Protein AF-A0A960YBV6-F1 (afdb_monomer_lite)

Secondary structure (DSSP, 8-state):
-EEEEPPTTGGGS-GGG---HHHHHHHHHHHSSS-EEEESSHHHHHHHHHHHGGGGTTS---------S-STTTHHHHHHHHHHHHHT-

Radius of gyration: 14.49 Å; chains: 1; bounding box: 29×20×46 Å

pLDDT: mean 86.39, std 9.7, range [46.44, 95.25]

Structure (mmCIF, N/CA/C/O backbone):
data_AF-A0A960YBV6-F1
#
_entry.id   AF-A0A960YBV6-F1
#
loop_
_atom_site.group_PDB
_atom_site.id
_atom_site.type_symbol
_atom_site.label_atom_id
_atom_site.label_alt_id
_atom_site.label_comp_id
_atom_site.label_asym_id
_atom_site.label_entity_id
_atom_site.label_seq_id
_atom_site.pdbx_PDB_ins_code
_atom_site.Cartn_x
_atom_site.Cartn_y
_atom_site.Cartn_z
_atom_site.occupancy
_atom_site.B_iso_or_equiv
_atom_site.a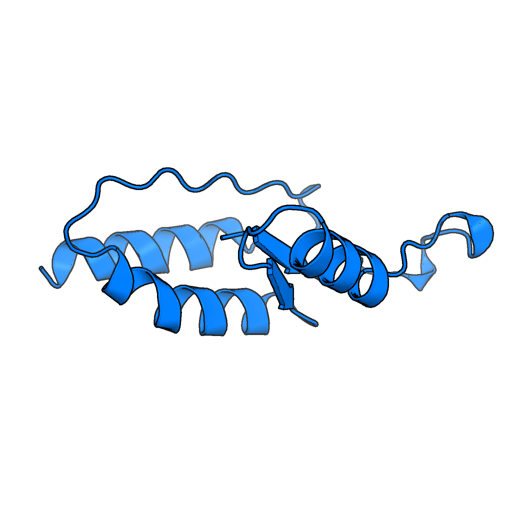uth_seq_id
_atom_site.auth_comp_id
_atom_site.auth_asym_id
_atom_site.auth_atom_id
_atom_site.pdbx_PDB_model_num
ATOM 1 N N . GLU A 1 1 ? -10.481 1.115 1.455 1.00 91.00 1 GLU A N 1
ATOM 2 C CA . GLU A 1 1 ? -9.210 1.757 1.053 1.00 91.00 1 GLU A CA 1
ATOM 3 C C . GLU A 1 1 ? -8.561 0.998 -0.096 1.00 91.00 1 GLU A C 1
ATOM 5 O O . GLU A 1 1 ? -8.633 -0.226 -0.112 1.00 91.00 1 GLU A O 1
ATOM 10 N N . VAL A 1 2 ? -7.911 1.697 -1.026 1.00 94.50 2 VAL A N 1
ATOM 11 C CA . VAL A 1 2 ? -7.034 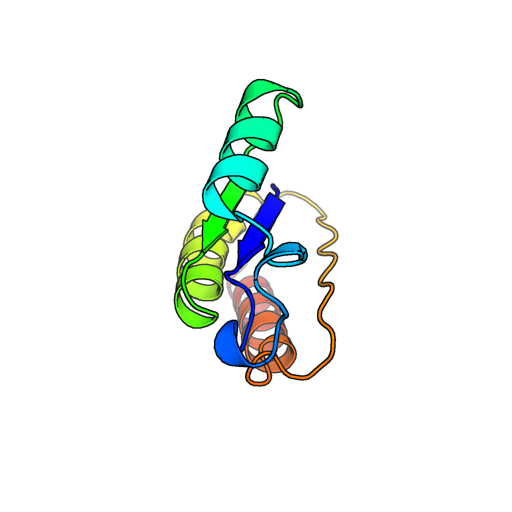1.108 -2.051 1.00 94.50 2 VAL A CA 1
ATOM 12 C C . VAL A 1 2 ? -5.691 1.825 -2.006 1.00 94.50 2 VAL A C 1
ATOM 14 O O . VAL A 1 2 ? -5.644 3.047 -2.075 1.00 94.50 2 VAL A O 1
ATOM 17 N N . PHE A 1 3 ? -4.589 1.091 -1.935 1.00 93.62 3 PHE A N 1
ATOM 18 C CA . PHE A 1 3 ? -3.249 1.670 -2.012 1.00 93.62 3 PHE A CA 1
ATOM 19 C C . PHE A 1 3 ? -2.546 1.095 -3.229 1.00 93.62 3 PHE A C 1
ATOM 21 O O . PHE A 1 3 ? -2.534 -0.120 -3.411 1.00 93.62 3 PHE A O 1
ATOM 28 N N . ILE A 1 4 ? -1.983 1.961 -4.067 1.00 92.88 4 ILE A N 1
ATOM 29 C CA . ILE A 1 4 ? -1.257 1.535 -5.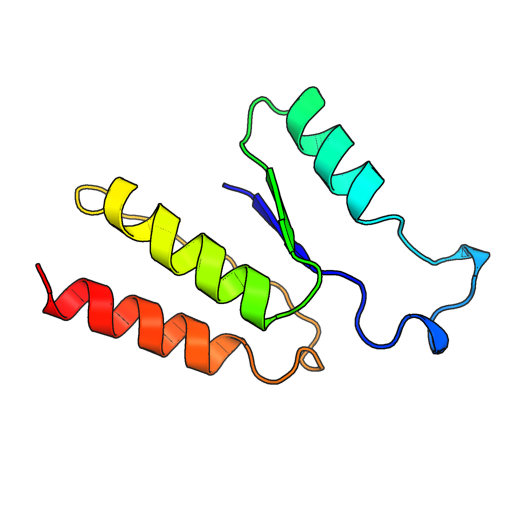262 1.00 92.88 4 ILE A CA 1
ATOM 30 C C . ILE A 1 4 ? 0.109 2.178 -5.241 1.00 92.88 4 ILE A C 1
ATOM 32 O O . ILE A 1 4 ? 0.241 3.394 -5.073 1.00 92.88 4 ILE A O 1
ATOM 36 N N . THR A 1 5 ? 1.113 1.332 -5.396 1.00 90.44 5 THR A N 1
ATOM 37 C CA . THR A 1 5 ? 2.498 1.744 -5.436 1.00 90.44 5 THR A CA 1
ATOM 38 C C . THR A 1 5 ? 3.006 1.916 -6.858 1.00 90.44 5 THR A C 1
ATOM 40 O O . THR A 1 5 ? 2.442 1.350 -7.797 1.00 90.44 5 THR A O 1
ATOM 43 N N . GLU A 1 6 ? 4.078 2.686 -7.026 1.00 89.62 6 GLU A N 1
ATOM 44 C CA . GLU A 1 6 ? 4.725 2.803 -8.330 1.00 89.62 6 GLU A CA 1
ATOM 45 C C . GLU A 1 6 ? 5.316 1.461 -8.801 1.00 89.62 6 GLU A C 1
ATOM 47 O O . GLU A 1 6 ? 5.645 0.575 -8.002 1.00 89.62 6 GLU A O 1
ATOM 52 N N . VAL A 1 7 ? 5.444 1.290 -10.121 1.00 84.56 7 VAL A N 1
ATOM 53 C CA . VAL A 1 7 ? 5.965 0.050 -10.703 1.00 84.56 7 VAL A CA 1
ATOM 54 C C . VAL A 1 7 ? 7.443 -0.116 -10.353 1.00 84.56 7 VAL A C 1
ATOM 56 O O . VAL A 1 7 ? 8.295 0.680 -10.755 1.00 84.56 7 VAL A O 1
ATOM 59 N N . PHE A 1 8 ? 7.765 -1.204 -9.650 1.00 80.25 8 PHE A N 1
ATOM 60 C CA . PHE A 1 8 ? 9.147 -1.529 -9.315 1.00 80.25 8 PHE A CA 1
ATOM 61 C C . PHE A 1 8 ? 9.991 -1.712 -10.584 1.00 80.25 8 PHE A C 1
ATOM 63 O O . PHE A 1 8 ? 9.655 -2.510 -11.458 1.00 80.25 8 PHE A O 1
ATOM 70 N N . ASN A 1 9 ? 11.111 -0.989 -10.663 1.00 79.69 9 ASN A N 1
ATOM 71 C CA . ASN A 1 9 ? 12.033 -1.012 -11.799 1.00 79.69 9 ASN A CA 1
ATOM 72 C C . ASN A 1 9 ? 11.336 -0.787 -13.155 1.00 79.69 9 ASN A C 1
ATOM 74 O O . ASN A 1 9 ? 11.453 -1.590 -14.083 1.00 79.69 9 ASN A O 1
ATOM 78 N N . ILE A 1 10 ? 10.642 0.347 -13.283 1.00 84.56 10 ILE A N 1
ATOM 79 C CA . ILE A 1 10 ? 9.936 0.775 -14.502 1.00 84.56 10 ILE A CA 1
ATOM 80 C C . ILE A 1 10 ? 10.792 0.702 -15.781 1.00 84.56 10 ILE A C 1
ATOM 82 O O . ILE A 1 10 ? 10.271 0.543 -16.884 1.00 84.56 10 ILE A O 1
ATOM 86 N N . ASN A 1 11 ? 12.120 0.770 -15.649 1.00 85.50 11 ASN A N 1
ATOM 87 C CA . ASN A 1 11 ? 13.057 0.656 -16.764 1.00 85.50 11 ASN A CA 1
ATOM 88 C C . ASN A 1 11 ? 13.063 -0.734 -17.412 1.00 85.50 11 ASN A C 1
ATOM 90 O O . ASN A 1 11 ? 13.298 -0.821 -18.615 1.00 85.50 11 ASN A O 1
ATOM 94 N N . LYS A 1 12 ? 12.728 -1.792 -16.665 1.00 85.88 12 LYS A N 1
ATOM 95 C CA . LYS A 1 12 ? 12.534 -3.149 -17.198 1.00 85.88 12 LYS A CA 1
ATOM 96 C C . LYS A 1 12 ? 11.184 -3.344 -17.895 1.00 85.88 12 LYS A C 1
ATOM 98 O O . LYS A 1 12 ? 10.968 -4.385 -18.507 1.00 85.88 12 LYS A O 1
ATOM 103 N N . VAL A 1 13 ? 10.286 -2.360 -17.821 1.00 85.19 13 VAL A N 1
ATOM 104 C CA . VAL A 1 13 ? 8.968 -2.413 -18.461 1.00 85.19 13 VAL A CA 1
ATOM 105 C C . VAL A 1 13 ? 9.013 -1.655 -19.795 1.00 85.19 13 VAL A C 1
ATOM 107 O O . VAL A 1 13 ? 9.382 -0.467 -19.806 1.00 85.19 13 VAL A O 1
ATOM 110 N N . PRO A 1 14 ? 8.629 -2.293 -20.920 1.00 91.81 14 PRO A N 1
ATOM 111 C CA . PRO A 1 14 ? 8.498 -1.627 -22.214 1.00 91.81 14 PRO A CA 1
ATOM 112 C C . PRO A 1 14 ? 7.628 -0.373 -22.113 1.00 91.81 14 PRO A C 1
ATOM 114 O O . PRO A 1 14 ? 6.583 -0.396 -21.467 1.00 91.81 14 PRO A O 1
ATOM 117 N N . ARG A 1 15 ? 8.042 0.736 -22.743 1.00 90.12 15 ARG A N 1
ATOM 118 C CA . ARG A 1 15 ? 7.376 2.047 -22.581 1.00 90.12 15 ARG A CA 1
ATOM 119 C C . ARG A 1 15 ? 5.875 2.011 -22.879 1.00 90.12 15 ARG A C 1
ATOM 121 O O . ARG A 1 15 ? 5.114 2.650 -22.166 1.00 90.12 15 ARG A O 1
ATOM 128 N N .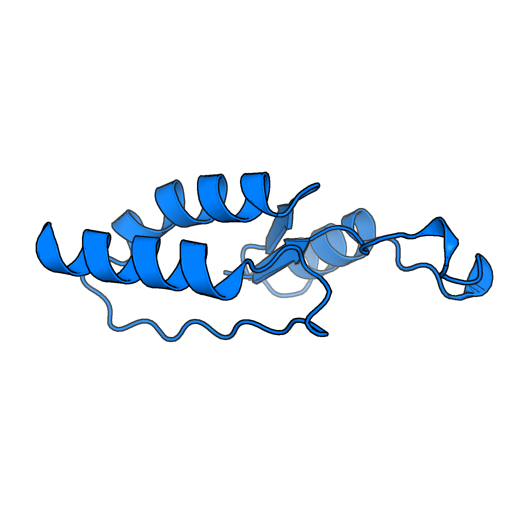 ASN A 1 16 ? 5.464 1.252 -23.891 1.00 91.81 16 ASN A N 1
ATOM 129 C CA . ASN A 1 16 ? 4.065 1.075 -24.294 1.00 91.81 16 ASN A CA 1
ATOM 130 C C . ASN A 1 16 ? 3.228 0.238 -23.309 1.00 91.81 16 ASN A C 1
ATOM 132 O O . ASN A 1 16 ? 2.007 0.250 -23.402 1.00 91.81 16 ASN A O 1
ATOM 136 N N . MET A 1 17 ? 3.867 -0.478 -22.384 1.00 88.75 17 MET A N 1
ATOM 137 C CA . MET A 1 17 ? 3.219 -1.281 -21.343 1.00 88.75 17 MET A CA 1
ATOM 138 C C . MET A 1 17 ? 3.303 -0.632 -19.956 1.00 88.75 17 MET A C 1
ATOM 140 O O . MET A 1 17 ? 2.775 -1.178 -18.988 1.00 88.75 17 MET A O 1
ATOM 144 N N . ARG A 1 18 ? 3.983 0.515 -19.824 1.00 90.44 18 ARG A N 1
ATOM 145 C CA . ARG A 1 18 ? 4.106 1.210 -18.539 1.00 90.44 18 ARG A CA 1
ATOM 146 C C . ARG A 1 18 ? 2.751 1.752 -18.115 1.00 90.44 18 ARG A C 1
ATOM 148 O O . ARG A 1 18 ? 2.100 2.487 -18.854 1.00 90.44 18 ARG A O 1
ATOM 155 N N . LEU A 1 19 ? 2.363 1.406 -16.897 1.00 89.81 19 LEU A N 1
ATOM 156 C CA . LEU A 1 19 ? 1.168 1.940 -16.270 1.00 89.81 19 LEU A CA 1
ATOM 157 C C . LEU A 1 19 ? 1.461 3.330 -15.703 1.00 89.81 19 LEU A C 1
ATOM 159 O O . LEU A 1 19 ? 2.515 3.561 -15.120 1.00 89.81 19 LEU A O 1
ATOM 163 N N . ASP A 1 20 ? 0.505 4.244 -15.847 1.00 91.94 20 ASP A N 1
ATOM 164 C CA . ASP A 1 20 ? 0.519 5.533 -15.153 1.00 91.94 20 ASP A CA 1
ATOM 165 C C . ASP A 1 20 ? -0.260 5.376 -13.844 1.00 91.94 20 ASP A C 1
ATOM 167 O O . ASP A 1 20 ? -1.485 5.541 -13.788 1.00 91.94 20 ASP A O 1
ATOM 171 N N . VAL A 1 21 ? 0.451 4.989 -12.785 1.00 93.12 21 VAL A N 1
ATOM 172 C CA . VAL A 1 21 ? -0.154 4.649 -11.491 1.00 93.12 21 VAL A CA 1
ATOM 173 C C . VAL A 1 21 ? -0.886 5.847 -10.880 1.00 93.12 21 VAL A C 1
ATOM 175 O O . VAL A 1 21 ? -1.955 5.686 -10.279 1.00 93.12 21 VAL A O 1
ATOM 178 N N . LYS A 1 22 ? -0.385 7.071 -11.091 1.00 93.62 22 LYS A N 1
ATOM 179 C CA . LYS A 1 22 ? -1.050 8.306 -10.646 1.00 93.62 22 LYS A CA 1
ATOM 180 C C . LYS A 1 22 ? -2.403 8.482 -11.331 1.00 93.62 22 LYS A C 1
ATOM 182 O O . LYS A 1 22 ? -3.397 8.757 -10.650 1.00 93.62 22 LYS A O 1
ATOM 187 N N . LYS A 1 23 ? -2.480 8.287 -12.654 1.00 94.75 23 LYS A N 1
ATOM 188 C CA . LYS A 1 23 ? -3.759 8.328 -13.385 1.00 94.75 23 LYS A CA 1
ATOM 189 C C . LYS A 1 23 ? -4.708 7.225 -12.943 1.00 94.75 23 LYS A C 1
ATOM 191 O O . LYS A 1 23 ? -5.880 7.524 -12.732 1.00 94.75 23 LYS A O 1
ATOM 196 N N . ILE A 1 24 ? -4.221 5.998 -12.751 1.00 94.44 24 ILE A N 1
ATOM 197 C CA . ILE A 1 24 ? -5.038 4.873 -12.266 1.00 94.44 24 ILE A CA 1
ATOM 198 C C . ILE A 1 24 ? -5.633 5.207 -10.897 1.00 94.44 24 ILE A C 1
ATOM 200 O O . ILE A 1 24 ? -6.846 5.145 -10.713 1.00 94.44 24 ILE A O 1
ATOM 204 N N . THR A 1 25 ? -4.802 5.659 -9.958 1.00 94.50 25 THR A N 1
ATOM 205 C CA . THR A 1 25 ? -5.250 6.036 -8.610 1.00 94.50 25 THR A CA 1
ATOM 206 C C . THR A 1 25 ? -6.298 7.149 -8.666 1.00 94.50 25 THR A C 1
ATOM 208 O O . THR A 1 25 ? -7.325 7.078 -7.992 1.00 94.50 25 THR A O 1
ATOM 211 N N . LYS A 1 26 ? -6.075 8.179 -9.494 1.00 93.81 26 LYS A N 1
ATOM 212 C CA . LYS A 1 26 ? -7.032 9.279 -9.684 1.00 93.81 26 LYS A CA 1
ATOM 213 C C . LYS A 1 26 ? -8.349 8.792 -10.295 1.00 93.81 26 LYS A C 1
ATOM 215 O O . LYS A 1 26 ? -9.409 9.259 -9.883 1.00 93.81 26 LYS A O 1
ATOM 220 N N . ALA A 1 27 ? -8.291 7.868 -11.251 1.00 94.69 27 ALA A N 1
ATOM 221 C CA . ALA A 1 27 ? -9.474 7.279 -11.865 1.00 94.69 27 ALA A CA 1
ATOM 222 C C . ALA A 1 27 ? -10.295 6.471 -10.851 1.00 94.69 27 ALA A C 1
ATOM 224 O O . ALA A 1 27 ? -11.508 6.644 -10.809 1.00 94.69 27 ALA A O 1
ATOM 225 N N . ILE A 1 28 ? -9.651 5.677 -9.989 1.00 94.25 28 ILE A N 1
ATOM 226 C CA . ILE A 1 28 ? -10.326 4.937 -8.908 1.00 94.25 28 ILE A CA 1
ATOM 227 C C . ILE A 1 28 ? -11.038 5.913 -7.968 1.00 94.25 28 ILE A C 1
ATOM 229 O O . ILE A 1 28 ? -12.250 5.811 -7.799 1.00 94.25 28 ILE A O 1
ATOM 233 N N . LYS A 1 29 ? -10.334 6.936 -7.457 1.00 91.75 29 LYS A N 1
ATOM 234 C CA . LYS A 1 29 ? -10.953 7.969 -6.600 1.00 91.75 29 LYS A CA 1
ATOM 235 C C . LYS A 1 29 ? -12.210 8.568 -7.222 1.00 91.75 29 LYS A C 1
ATOM 237 O O . LYS A 1 29 ? -13.201 8.773 -6.534 1.00 91.75 29 LYS A O 1
ATOM 242 N N . ARG A 1 30 ? -12.143 8.887 -8.518 1.00 93.12 30 ARG A N 1
ATOM 243 C CA . ARG A 1 30 ? -13.236 9.545 -9.236 1.00 93.12 30 ARG A CA 1
ATOM 244 C C . ARG A 1 30 ? -14.408 8.605 -9.506 1.00 93.12 30 ARG A C 1
ATOM 246 O O . ARG A 1 30 ? -15.545 9.057 -9.486 1.00 93.12 30 ARG A O 1
ATOM 253 N N . ASN A 1 31 ? -14.134 7.338 -9.805 1.00 93.00 31 ASN A N 1
ATOM 254 C CA . ASN A 1 31 ? -15.126 6.449 -10.400 1.00 93.00 31 ASN A CA 1
ATOM 255 C C . ASN A 1 31 ? -15.757 5.465 -9.405 1.00 93.00 31 ASN A C 1
ATOM 257 O O . ASN A 1 31 ? -16.833 4.959 -9.700 1.00 93.00 31 ASN A O 1
ATOM 261 N N . SER A 1 32 ? -15.117 5.153 -8.271 1.00 82.25 32 SER A N 1
ATOM 262 C CA . SER A 1 32 ? -15.581 4.065 -7.396 1.00 82.25 32 SER A CA 1
ATOM 263 C C . SER A 1 32 ? -16.029 4.489 -5.997 1.00 82.25 32 SER A C 1
ATOM 265 O O . SER A 1 32 ? -16.349 3.617 -5.203 1.00 82.25 32 SER A O 1
ATOM 267 N N . ASN A 1 33 ? -16.054 5.788 -5.664 1.00 86.94 33 ASN A N 1
ATOM 268 C CA . ASN A 1 33 ? -16.320 6.308 -4.305 1.00 86.94 33 ASN A CA 1
ATOM 269 C C . ASN A 1 33 ? -15.484 5.629 -3.192 1.00 86.94 33 ASN A C 1
ATOM 271 O O . ASN A 1 33 ? -15.814 5.693 -2.011 1.00 86.94 33 ASN A O 1
ATOM 275 N N . ILE A 1 34 ? -14.394 4.957 -3.576 1.00 90.25 34 ILE A N 1
ATOM 276 C CA . ILE A 1 34 ? -13.473 4.271 -2.675 1.00 90.25 34 ILE A CA 1
ATOM 277 C C . ILE A 1 34 ? -12.256 5.182 -2.516 1.00 90.25 34 ILE A C 1
ATOM 279 O O . ILE A 1 34 ? -11.674 5.593 -3.529 1.00 90.25 34 ILE A O 1
ATOM 283 N N . PRO A 1 35 ? -11.823 5.477 -1.280 1.00 92.56 35 PRO A N 1
ATOM 284 C CA . PRO A 1 35 ? -10.580 6.196 -1.071 1.00 92.56 35 PRO A CA 1
ATOM 285 C C . PRO A 1 35 ? -9.408 5.389 -1.643 1.00 92.56 35 PRO A C 1
ATOM 287 O O . PRO A 1 35 ? -9.219 4.216 -1.310 1.00 92.56 35 PRO A O 1
ATOM 290 N N . ALA A 1 36 ? -8.641 6.016 -2.536 1.00 95.25 36 ALA A N 1
ATOM 291 C CA . ALA A 1 36 ? -7.456 5.417 -3.141 1.00 95.25 36 ALA A CA 1
ATOM 292 C C . ALA A 1 36 ? -6.207 6.254 -2.846 1.00 95.25 36 ALA A C 1
ATOM 294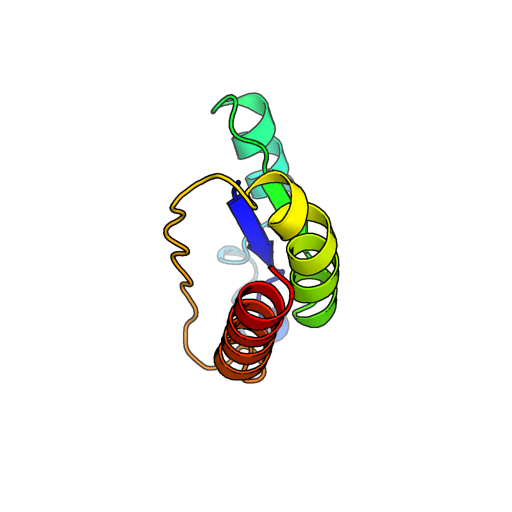 O O . ALA A 1 36 ? -6.274 7.476 -2.762 1.00 95.25 36 ALA A O 1
ATOM 295 N N . HIS A 1 37 ? -5.039 5.642 -2.722 1.00 94.69 37 HIS A N 1
ATOM 296 C CA . HIS A 1 37 ? -3.826 6.329 -2.292 1.00 94.69 37 HIS A CA 1
ATOM 297 C C . HIS A 1 37 ? -2.658 5.937 -3.177 1.00 94.69 37 HIS A C 1
ATOM 299 O O . HIS A 1 37 ? -2.296 4.767 -3.267 1.00 94.69 37 HIS A O 1
ATOM 305 N N . TYR A 1 38 ? -2.053 6.943 -3.802 1.00 94.31 38 TYR A N 1
ATOM 306 C CA . TYR A 1 38 ? -0.813 6.768 -4.541 1.00 94.31 38 TYR A CA 1
ATOM 307 C C . TYR A 1 38 ? 0.343 6.731 -3.544 1.00 94.31 38 TYR A C 1
ATOM 309 O O . TYR A 1 38 ? 0.439 7.611 -2.680 1.00 94.31 38 TYR A O 1
ATOM 317 N N . CYS A 1 39 ? 1.190 5.718 -3.673 1.00 92.19 39 CYS A N 1
ATOM 318 C CA . CYS A 1 39 ? 2.352 5.478 -2.833 1.00 92.19 39 CYS A CA 1
ATOM 319 C C . CYS A 1 39 ? 3.580 5.403 -3.747 1.00 92.19 39 CYS A C 1
ATOM 321 O O . CYS A 1 39 ? 3.735 4.456 -4.504 1.00 92.19 39 CYS A O 1
ATOM 323 N N . GLU A 1 40 ? 4.442 6.410 -3.736 1.00 88.75 40 GLU A N 1
ATOM 324 C CA . GLU A 1 40 ? 5.589 6.430 -4.654 1.00 88.75 40 GLU A CA 1
ATOM 325 C C . GLU A 1 40 ? 6.557 5.274 -4.385 1.00 88.75 40 GLU A C 1
ATOM 327 O O . GLU A 1 40 ? 7.014 4.608 -5.308 1.00 88.75 40 GLU A O 1
ATOM 332 N N . GLU A 1 41 ? 6.775 4.970 -3.108 1.00 85.94 41 GLU A N 1
ATOM 333 C CA . GLU A 1 41 ? 7.669 3.908 -2.661 1.00 85.94 41 GLU A CA 1
ATOM 334 C C . GLU A 1 41 ? 6.999 2.982 -1.634 1.00 85.94 41 GLU A C 1
ATOM 336 O O . GLU A 1 41 ? 6.032 3.383 -0.971 1.00 85.94 41 GLU A O 1
ATOM 341 N N . PRO A 1 42 ? 7.523 1.755 -1.440 1.00 83.62 42 PRO A N 1
ATOM 342 C CA . PRO A 1 42 ? 7.072 0.837 -0.393 1.00 83.62 42 PRO A CA 1
ATOM 343 C C . PRO A 1 42 ? 6.959 1.455 1.010 1.00 83.62 42 PRO A C 1
ATOM 345 O O . PRO A 1 42 ? 6.029 1.157 1.755 1.00 83.62 42 PRO A O 1
ATOM 348 N N . THR A 1 43 ? 7.883 2.338 1.376 1.00 87.12 43 THR A N 1
ATOM 349 C CA . THR A 1 43 ? 7.898 3.048 2.665 1.00 87.12 43 THR A CA 1
ATOM 350 C C . THR A 1 43 ? 6.693 3.976 2.810 1.00 87.12 43 THR A C 1
ATOM 352 O O . THR A 1 43 ? 6.009 3.949 3.832 1.00 87.12 43 THR A O 1
ATOM 355 N N . SER A 1 44 ? 6.350 4.714 1.752 1.00 90.25 44 SER A N 1
ATOM 356 C CA . SER A 1 44 ? 5.188 5.612 1.739 1.00 90.25 44 SER A CA 1
ATOM 357 C C . SER A 1 44 ? 3.854 4.874 1.924 1.00 90.25 44 SER A C 1
ATOM 359 O O . SER A 1 44 ? 2.921 5.421 2.518 1.00 90.25 44 SER A O 1
ATOM 361 N N . LEU A 1 45 ? 3.764 3.617 1.466 1.00 91.00 45 LEU A N 1
ATOM 362 C CA . LEU A 1 45 ? 2.620 2.742 1.729 1.00 91.00 45 LEU A CA 1
ATOM 363 C C . LEU A 1 45 ? 2.489 2.462 3.231 1.00 91.00 45 LEU A C 1
ATOM 365 O O . LEU A 1 45 ? 1.404 2.633 3.786 1.00 91.00 45 LEU A O 1
ATOM 369 N N . LEU A 1 46 ? 3.585 2.068 3.888 1.00 90.44 46 LEU A N 1
ATOM 370 C CA . LEU A 1 46 ? 3.597 1.754 5.320 1.00 90.44 46 LEU A CA 1
ATOM 371 C C . LEU A 1 46 ? 3.217 2.967 6.171 1.00 90.44 46 LEU A C 1
ATOM 373 O O . LEU A 1 46 ? 2.413 2.843 7.093 1.00 90.44 46 LEU A O 1
ATOM 377 N N . GLU A 1 47 ? 3.740 4.148 5.842 1.00 92.31 47 GLU A N 1
ATOM 378 C CA . GLU A 1 47 ? 3.408 5.386 6.552 1.00 92.31 47 GLU A CA 1
ATOM 379 C C . GLU A 1 47 ? 1.921 5.733 6.459 1.00 92.31 47 GLU A C 1
ATOM 381 O O . GLU A 1 47 ? 1.304 6.122 7.454 1.00 92.31 47 GLU A O 1
ATOM 386 N N . LYS A 1 48 ? 1.326 5.590 5.270 1.00 93.44 48 LYS A N 1
ATOM 387 C CA . LYS A 1 48 ? -0.107 5.833 5.068 1.00 93.44 48 LYS A CA 1
ATOM 388 C C . LYS A 1 48 ? -0.952 4.787 5.783 1.00 93.44 48 LYS A C 1
ATOM 390 O O . LYS A 1 48 ? -1.924 5.150 6.438 1.00 93.44 48 LYS A O 1
ATOM 395 N N . LEU A 1 49 ? -0.560 3.516 5.706 1.00 91.56 49 LEU A N 1
ATOM 396 C CA . LEU A 1 49 ? -1.256 2.429 6.383 1.00 91.56 49 LEU A CA 1
ATOM 397 C C . LEU A 1 49 ? -1.244 2.636 7.904 1.00 91.56 49 LEU A C 1
ATOM 399 O O . LEU A 1 49 ? -2.297 2.572 8.529 1.00 91.56 49 LEU A O 1
ATOM 403 N N . LYS A 1 50 ? -0.096 3.000 8.490 1.00 92.06 50 LYS A N 1
ATOM 404 C CA . LYS A 1 50 ? 0.034 3.299 9.926 1.00 92.06 50 LYS A CA 1
ATOM 405 C C . LYS A 1 50 ? -0.898 4.422 10.391 1.00 92.06 50 LYS A C 1
ATOM 407 O O . LYS A 1 50 ? -1.383 4.371 11.514 1.00 92.06 50 LYS A O 1
ATOM 412 N N . LYS A 1 51 ? -1.152 5.425 9.547 1.00 91.94 51 LYS A N 1
ATOM 413 C CA . LYS A 1 51 ? -2.078 6.528 9.859 1.00 91.94 51 LYS A CA 1
ATOM 414 C C . LYS A 1 51 ? -3.545 6.112 9.785 1.00 91.94 51 LYS A C 1
ATOM 416 O O . LYS A 1 51 ? -4.344 6.627 10.551 1.00 91.94 51 LYS A O 1
ATOM 421 N N . ILE A 1 52 ? -3.874 5.200 8.874 1.00 91.44 52 ILE A N 1
ATOM 422 C CA . ILE A 1 52 ? -5.253 4.810 8.566 1.00 91.44 52 ILE A CA 1
ATOM 423 C C . ILE A 1 52 ? -5.745 3.669 9.463 1.00 91.44 52 ILE A C 1
ATOM 425 O O . ILE A 1 52 ? -6.910 3.651 9.838 1.00 91.44 52 ILE A O 1
ATOM 429 N N . LEU A 1 53 ? -4.880 2.725 9.847 1.00 89.81 53 LEU A N 1
ATOM 430 C CA . LEU A 1 53 ? -5.269 1.576 10.679 1.00 89.81 53 LEU A CA 1
ATOM 431 C C . LEU A 1 53 ? -6.022 1.946 11.976 1.00 89.81 53 LEU A C 1
ATOM 433 O O . LEU A 1 53 ? -7.016 1.275 12.260 1.00 89.81 53 LEU A O 1
ATOM 437 N N . PRO A 1 54 ? -5.650 3.003 12.730 1.00 90.00 54 PRO A N 1
ATOM 438 C CA . P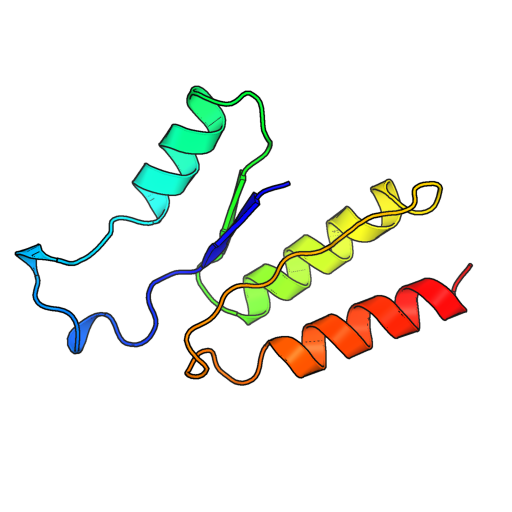RO A 1 54 ? -6.387 3.407 13.930 1.00 90.00 54 PRO A CA 1
ATOM 439 C C . PRO A 1 54 ? -7.870 3.728 13.689 1.00 90.00 54 PRO A C 1
ATOM 441 O O . PRO A 1 54 ? -8.701 3.470 14.563 1.00 90.00 54 PRO A O 1
ATOM 444 N N . GLU A 1 55 ? -8.225 4.227 12.498 1.00 90.81 55 GLU A N 1
ATOM 445 C CA . GLU A 1 55 ? -9.615 4.521 12.108 1.00 90.81 55 GLU A CA 1
ATOM 446 C C . GLU A 1 55 ? -10.482 3.250 12.061 1.00 90.81 55 GLU A C 1
ATOM 448 O O . GLU A 1 55 ? -11.699 3.308 12.232 1.00 90.81 55 GLU A O 1
ATOM 453 N N . TYR A 1 56 ? -9.850 2.085 11.901 1.00 89.31 56 TYR A N 1
ATOM 454 C CA . TYR A 1 56 ? -10.496 0.778 11.825 1.00 89.31 56 TYR A CA 1
ATOM 455 C C . TYR A 1 56 ? -10.377 -0.043 13.118 1.00 89.31 56 TYR A C 1
ATOM 457 O O . TYR A 1 56 ? -10.779 -1.202 13.128 1.00 89.31 56 TYR A O 1
ATOM 465 N N . SER A 1 57 ? -9.890 0.538 14.220 1.00 85.31 57 SER A N 1
ATOM 466 C CA . SER A 1 57 ? -9.641 -0.155 15.503 1.00 85.31 57 SER A CA 1
ATOM 467 C C . SER A 1 57 ? -10.837 -0.932 16.070 1.00 85.31 57 SER A C 1
ATOM 469 O O . SER A 1 57 ? -10.664 -1.933 16.757 1.00 85.31 57 SER A O 1
ATOM 471 N N . ARG A 1 58 ? -12.069 -0.508 15.767 1.00 87.06 58 ARG A N 1
ATOM 472 C CA . ARG A 1 58 ? -13.309 -1.175 16.211 1.00 87.06 58 ARG A CA 1
ATOM 473 C C . ARG A 1 58 ? -13.922 -2.110 15.165 1.00 87.06 58 ARG A C 1
ATOM 475 O O . ARG A 1 58 ? -15.033 -2.597 15.355 1.00 87.06 58 ARG A O 1
ATOM 482 N N . SER A 1 59 ? -13.233 -2.334 14.050 1.00 88.62 59 SER A N 1
ATOM 483 C CA . SER A 1 59 ? -13.723 -3.101 12.906 1.00 88.62 59 SER A CA 1
ATOM 484 C C . SER A 1 59 ? -12.851 -4.324 12.649 1.00 88.62 59 SER A C 1
ATOM 486 O O . SER A 1 59 ? -11.628 -4.268 12.731 1.00 88.62 59 SER A O 1
ATOM 488 N N . LYS A 1 60 ? -13.476 -5.435 12.249 1.00 87.75 60 LYS A N 1
ATOM 489 C CA . LYS A 1 60 ? -12.738 -6.552 11.650 1.00 87.75 60 LYS A CA 1
ATOM 490 C C . LYS A 1 60 ? -12.452 -6.204 10.196 1.00 87.75 60 LYS A C 1
ATOM 492 O O . LYS A 1 60 ? -13.383 -6.079 9.403 1.00 87.75 60 LYS A O 1
ATOM 497 N N . ILE A 1 61 ? -11.179 -6.040 9.857 1.00 89.56 61 ILE A N 1
ATOM 498 C CA . ILE A 1 61 ? -10.742 -5.704 8.500 1.00 89.56 61 ILE A CA 1
ATOM 499 C C . ILE A 1 61 ? -10.018 -6.879 7.848 1.00 89.56 61 ILE A C 1
ATOM 501 O O . ILE A 1 61 ? -9.344 -7.662 8.513 1.00 89.56 61 ILE A O 1
ATOM 505 N N . VAL A 1 62 ? -10.144 -6.976 6.526 1.00 90.75 62 VAL A N 1
ATOM 506 C CA . VAL A 1 62 ? -9.355 -7.885 5.690 1.00 90.75 62 VAL A CA 1
ATOM 507 C C . VAL A 1 62 ? -8.436 -7.037 4.825 1.00 90.75 62 VAL A C 1
ATOM 509 O O . VAL A 1 62 ? -8.893 -6.120 4.144 1.00 90.75 62 VAL A O 1
ATOM 512 N N . ILE A 1 63 ? -7.142 -7.348 4.847 1.00 89.25 63 ILE A N 1
ATOM 513 C CA . ILE A 1 63 ? -6.137 -6.666 4.033 1.00 89.25 63 ILE A CA 1
ATOM 514 C C . ILE A 1 63 ? -5.666 -7.634 2.950 1.00 89.25 63 ILE A C 1
ATOM 516 O O . ILE A 1 63 ? -5.044 -8.652 3.243 1.00 89.25 63 ILE A O 1
ATOM 520 N N . LEU A 1 64 ? -5.960 -7.300 1.693 1.00 91.38 64 LEU A N 1
ATOM 521 C CA . LEU A 1 64 ? -5.452 -8.011 0.524 1.00 91.38 64 LEU A CA 1
ATOM 522 C C . LEU A 1 64 ? -4.203 -7.297 0.004 1.00 91.38 64 LEU A C 1
ATOM 524 O O . LEU A 1 64 ? -4.280 -6.154 -0.446 1.00 91.38 64 LEU A O 1
ATOM 528 N N . VAL A 1 65 ? -3.063 -7.984 0.035 1.00 88.75 65 VAL A N 1
ATOM 529 C CA . VAL A 1 65 ? -1.801 -7.478 -0.516 1.00 88.75 65 VAL A CA 1
ATOM 530 C C . VAL A 1 65 ? -1.448 -8.290 -1.754 1.00 88.75 65 VAL A C 1
ATOM 532 O O . VAL A 1 65 ? -1.301 -9.507 -1.680 1.00 88.75 65 VAL A O 1
ATOM 535 N N . MET A 1 66 ? -1.304 -7.613 -2.894 1.00 87.50 66 MET A N 1
ATOM 536 C CA . MET A 1 66 ? -0.916 -8.230 -4.162 1.00 87.50 66 MET A CA 1
ATOM 537 C C . MET A 1 66 ? 0.422 -7.658 -4.612 1.00 87.50 66 MET A C 1
ATOM 539 O O . MET A 1 66 ? 0.544 -6.466 -4.885 1.00 87.50 66 MET A O 1
ATOM 543 N N . SER A 1 67 ? 1.436 -8.510 -4.693 1.00 81.94 67 SER A N 1
ATOM 544 C CA . SER A 1 67 ? 2.755 -8.142 -5.194 1.00 81.94 67 SER A CA 1
ATOM 545 C C . SER A 1 67 ? 3.415 -9.339 -5.869 1.00 81.94 67 SER A C 1
ATOM 547 O O . SER A 1 67 ? 3.285 -10.470 -5.406 1.00 81.94 67 SER A O 1
ATOM 549 N N . ASN A 1 68 ? 4.173 -9.079 -6.934 1.00 78.94 68 ASN A N 1
ATOM 550 C CA . ASN A 1 68 ? 4.944 -10.078 -7.679 1.00 78.94 68 ASN A CA 1
ATOM 551 C C . ASN A 1 68 ? 6.260 -10.493 -6.982 1.00 78.94 68 ASN A C 1
ATOM 553 O O . ASN A 1 68 ? 7.161 -11.020 -7.628 1.00 78.94 68 ASN A O 1
ATOM 557 N N . GLY A 1 69 ? 6.408 -10.217 -5.683 1.00 65.81 69 GLY A N 1
ATOM 558 C CA . GLY A 1 69 ? 7.538 -10.663 -4.861 1.00 65.81 69 GLY A CA 1
ATOM 559 C C . GLY A 1 69 ? 8.785 -9.776 -4.926 1.00 65.81 69 GLY A C 1
ATOM 560 O O . GLY A 1 69 ? 9.573 -9.775 -3.986 1.00 65.81 69 GLY A O 1
ATOM 561 N N . SER A 1 70 ? 8.941 -8.943 -5.960 1.00 66.62 70 SER A N 1
ATOM 562 C CA . SER A 1 70 ? 10.113 -8.060 -6.118 1.00 66.62 70 SER A CA 1
ATOM 563 C C . SER A 1 70 ? 9.982 -6.714 -5.388 1.00 66.62 70 SER A C 1
ATOM 565 O O . SER A 1 70 ? 10.779 -5.800 -5.595 1.00 66.62 70 SER A O 1
ATOM 567 N N . PHE A 1 71 ? 8.970 -6.572 -4.536 1.00 67.25 71 PHE A N 1
ATOM 568 C CA . PHE A 1 71 ? 8.582 -5.309 -3.919 1.00 67.25 71 PHE A CA 1
ATOM 569 C C . PHE A 1 71 ? 9.256 -5.115 -2.551 1.00 67.25 71 PHE A C 1
ATOM 571 O O . PHE A 1 71 ? 8.589 -4.918 -1.542 1.00 67.25 71 PHE A O 1
ATOM 578 N N . GLY A 1 72 ? 10.583 -5.274 -2.496 1.00 66.94 72 GLY A N 1
ATOM 579 C CA . GLY A 1 72 ? 11.404 -4.953 -1.316 1.00 66.94 72 GLY A CA 1
ATOM 580 C C . GLY A 1 72 ? 11.047 -5.686 -0.014 1.00 66.94 72 GLY A C 1
ATOM 581 O O . GLY A 1 72 ? 11.406 -5.214 1.057 1.00 66.94 72 GLY A O 1
ATOM 582 N N . GLY A 1 73 ? 10.317 -6.806 -0.079 1.00 77.12 73 GLY A N 1
ATOM 583 C CA . GLY A 1 73 ? 9.905 -7.556 1.111 1.00 77.12 73 GLY A CA 1
ATOM 584 C C . GLY A 1 73 ? 8.783 -6.914 1.939 1.00 77.12 73 GLY A C 1
ATOM 585 O O . GLY A 1 73 ? 8.690 -7.218 3.124 1.00 77.12 73 GLY A O 1
ATOM 586 N N . ILE A 1 74 ? 7.911 -6.077 1.348 1.00 82.12 74 ILE A N 1
ATOM 587 C CA . ILE A 1 74 ? 6.850 -5.336 2.076 1.00 82.12 74 ILE A CA 1
ATOM 588 C C . ILE A 1 74 ? 5.943 -6.167 2.979 1.00 82.12 74 ILE A C 1
ATOM 590 O O . ILE A 1 74 ? 5.388 -5.629 3.933 1.00 82.12 74 ILE A O 1
ATOM 594 N N . TYR A 1 75 ? 5.770 -7.455 2.692 1.00 86.81 75 TYR A N 1
ATOM 595 C CA . TYR A 1 75 ? 4.870 -8.306 3.459 1.00 86.81 75 TYR A CA 1
ATOM 596 C C . TYR A 1 75 ? 5.278 -8.381 4.932 1.00 86.81 75 TYR A C 1
ATOM 598 O O . TYR A 1 75 ? 4.414 -8.279 5.795 1.00 86.81 75 TYR A O 1
ATOM 606 N N . LYS A 1 76 ? 6.582 -8.493 5.228 1.00 87.50 76 LYS A N 1
ATOM 607 C CA . LYS A 1 76 ? 7.071 -8.579 6.609 1.00 87.50 76 LYS A CA 1
ATOM 608 C C . LYS A 1 76 ? 6.789 -7.285 7.397 1.00 87.50 76 LYS A C 1
ATOM 610 O O . LYS A 1 76 ? 6.105 -7.386 8.411 1.00 87.50 76 LYS A O 1
ATOM 615 N N . PRO A 1 77 ? 7.176 -6.085 6.921 1.00 88.44 77 PRO A N 1
ATOM 616 C CA . PRO A 1 77 ? 6.819 -4.831 7.588 1.00 88.44 77 PRO A CA 1
ATOM 617 C C . PRO A 1 77 ? 5.310 -4.598 7.744 1.00 88.44 77 PRO A C 1
ATOM 619 O O . PRO A 1 77 ? 4.880 -4.049 8.755 1.00 88.44 77 PRO A O 1
ATOM 622 N N . ILE A 1 78 ? 4.490 -5.004 6.764 1.00 89.25 78 ILE A N 1
ATOM 623 C CA . ILE A 1 78 ? 3.026 -4.909 6.882 1.00 89.25 78 ILE A CA 1
ATOM 624 C C . ILE A 1 78 ? 2.531 -5.824 8.006 1.00 89.25 78 ILE A C 1
ATOM 626 O O . ILE A 1 78 ? 1.747 -5.382 8.838 1.00 89.25 78 ILE A O 1
ATOM 630 N N . LEU A 1 79 ? 2.990 -7.076 8.059 1.00 89.12 79 LEU A N 1
ATOM 631 C CA . LEU A 1 79 ? 2.601 -8.018 9.111 1.00 89.12 79 LEU A CA 1
ATOM 632 C C . LEU A 1 79 ? 3.008 -7.520 10.502 1.00 89.12 79 LEU A C 1
ATOM 634 O O . LEU A 1 79 ? 2.171 -7.511 11.400 1.00 89.12 79 LEU A O 1
ATOM 638 N N . GLU A 1 80 ? 4.245 -7.046 10.662 1.00 90.75 80 GLU A N 1
ATOM 639 C CA . GLU A 1 80 ? 4.742 -6.475 11.922 1.00 90.75 80 GLU A CA 1
ATOM 640 C C . GLU A 1 80 ? 3.907 -5.261 12.357 1.00 90.75 80 GLU A C 1
ATOM 642 O O . GLU A 1 80 ? 3.515 -5.149 13.518 1.00 90.75 80 GLU A O 1
ATOM 647 N N . LEU A 1 81 ? 3.563 -4.370 11.418 1.00 89.19 81 LEU A N 1
ATOM 648 C CA . LEU A 1 81 ? 2.689 -3.231 11.696 1.00 89.19 81 LEU A CA 1
ATOM 649 C C . LEU A 1 81 ? 1.318 -3.684 12.216 1.00 89.19 81 LEU A C 1
ATOM 651 O O . LEU A 1 81 ? 0.799 -3.088 13.158 1.00 89.19 81 LEU A O 1
ATOM 655 N N . LEU A 1 82 ? 0.725 -4.715 11.614 1.00 87.12 82 LEU A N 1
ATOM 656 C CA . LEU A 1 82 ? -0.602 -5.209 11.991 1.00 87.12 82 LEU A CA 1
ATOM 657 C C . LEU A 1 82 ? -0.598 -5.924 13.345 1.00 87.12 82 LEU A C 1
ATOM 659 O O . LEU A 1 82 ? -1.528 -5.734 14.124 1.00 87.12 82 LEU A O 1
ATOM 663 N N . GLN A 1 83 ? 0.451 -6.690 13.646 1.00 86.19 83 GLN A N 1
ATOM 664 C CA . GLN A 1 83 ? 0.615 -7.360 14.940 1.00 86.19 83 GLN A CA 1
ATOM 665 C C . GLN A 1 83 ? 0.764 -6.343 16.078 1.00 86.19 83 GLN A C 1
ATOM 667 O O . GLN A 1 83 ? 0.021 -6.405 17.054 1.00 86.19 83 GLN A O 1
ATOM 672 N N . ASN A 1 84 ? 1.617 -5.329 15.903 1.00 78.75 84 ASN A N 1
ATOM 673 C CA . ASN A 1 84 ? 1.833 -4.293 16.919 1.00 78.75 84 ASN A CA 1
ATOM 674 C C . ASN A 1 84 ? 0.579 -3.439 17.186 1.00 78.75 84 ASN A C 1
ATOM 676 O O . ASN A 1 84 ? 0.367 -2.974 18.306 1.00 78.75 84 ASN A O 1
ATOM 680 N N . ASN A 1 85 ? -0.264 -3.222 16.169 1.00 67.62 85 ASN A N 1
ATOM 681 C CA . ASN A 1 85 ? -1.542 -2.530 16.360 1.00 67.62 85 ASN A CA 1
ATOM 682 C C . ASN A 1 85 ? -2.546 -3.377 17.156 1.00 67.62 85 ASN A C 1
ATOM 684 O O . ASN A 1 85 ? -3.377 -2.805 17.848 1.00 67.62 85 ASN A O 1
ATOM 688 N N . HIS A 1 86 ? -2.467 -4.709 17.093 1.00 59.03 86 HIS A N 1
ATOM 689 C CA . HIS A 1 86 ? -3.344 -5.588 17.867 1.00 59.03 86 HIS A CA 1
ATOM 690 C C . HIS A 1 86 ? -2.961 -5.628 19.355 1.00 59.03 86 HIS A C 1
ATOM 692 O O . HIS A 1 86 ? -3.841 -5.726 20.202 1.00 59.03 86 HIS A O 1
ATOM 698 N N . GLU A 1 87 ? -1.671 -5.533 19.689 1.00 56.91 87 GLU A N 1
ATOM 699 C CA . GLU A 1 87 ? -1.183 -5.546 21.082 1.00 56.91 87 GLU A CA 1
ATOM 700 C C . GLU A 1 87 ? -1.387 -4.214 21.825 1.00 56.91 87 GLU A C 1
ATOM 702 O O . GLU A 1 87 ? -1.268 -4.157 23.045 1.00 56.91 87 GLU A O 1
ATOM 707 N N . SER A 1 88 ? -1.699 -3.138 21.097 1.00 51.53 88 SER A N 1
ATOM 708 C CA . SER A 1 88 ? -1.888 -1.788 21.650 1.00 51.53 88 SER A CA 1
ATOM 709 C C . SER A 1 88 ? -3.354 -1.450 21.982 1.00 51.53 88 SER A C 1
ATOM 711 O O . SER A 1 88 ? -3.651 -0.292 22.284 1.00 51.53 88 SER A O 1
ATOM 713 N N . THR A 1 89 ? -4.263 -2.430 21.897 1.00 46.44 89 THR A N 1
ATOM 714 C CA . THR A 1 89 ? -5.715 -2.301 22.154 1.00 46.44 89 THR A CA 1
ATOM 715 C C . THR A 1 89 ? -6.139 -3.210 23.292 1.00 46.44 89 THR A C 1
ATOM 717 O O . THR A 1 89 ? -6.998 -2.769 24.085 1.00 46.44 89 THR A O 1
#

Sequence (89 aa):
EVFITEVFNINKVPRNMRLDVKKITKAIKRNSNIPAHYCEEPTSLLEKLKKILPEYSRSKIVILVMSNGSFGGIYKPILELLQNNHEST

Foldseek 3Di:
DAEDEADPPCVPPDPVRHDPRVVVQVCCVPPPVDHYYYADALVSVLVVCLVCVVVCLVDDDDDDDDDPPPRPPSVVSVVVSVVVSVVVD